Protein AF-A0A2T4U1I5-F1 (afdb_monomer)

Secon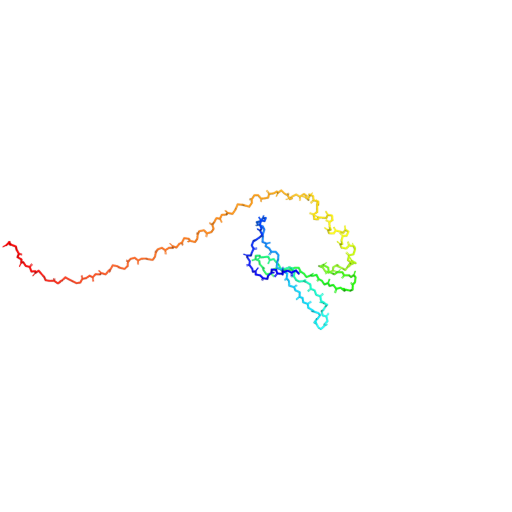dary structure (DSSP, 8-state):
------SSPBPTTSSBPPEEEEE--BTTBPPEEEEE-SSSS-EEEEEE-SSEEEETTEEEEHHHHHHHHHHHHHS--TT---------------PPP-----------------

Solvent-accessible surface area (backbone atoms only — not comparable to full-atom values): 7534 Å² total; per-residue (Å²): 133,92,61,46,76,61,74,72,38,69,40,97,86,71,46,63,35,66,19,47,44,80,42,72,67,54,90,94,40,70,25,29,39,38,47,23,47,11,81,55,88,55,68,48,58,36,36,50,63,94,64,34,36,30,52,86,89,44,76,43,41,52,64,58,49,46,70,58,48,55,58,60,74,74,51,89,55,92,87,72,67,86,73,77,81,79,78,72,80,85,75,78,78,76,79,81,80,78,85,80,82,81,8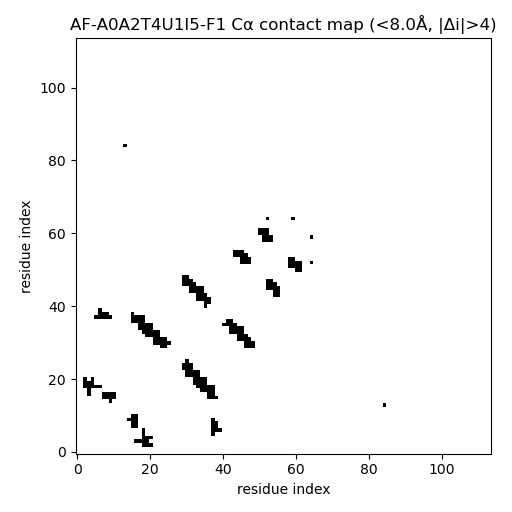1,78,80,94,78,82,90,80,90,85,82,135

pLDDT: mean 77.67, std 22.8, range [37.62, 98.31]

Nearest PDB structures (foldseek):
  5tqs-assembly2_B  TM=4.748E-01  e=4.124E-01  Bos taurus
  5eg3-assembly1_B  TM=4.817E-01  e=7.797E-01  Rattus norvegicus
  8v8i-assembly2_D  TM=4.602E-01  e=1.969E+00  Homo sapiens
  7nxe-assembly1_A  TM=4.300E-01  e=1.562E+00  Homo sapiens
  8v8v-assembly2_D  TM=4.508E-01  e=3.315E+00  Homo sapiens

Sequence (114 aa):
MGTNRKIAQTRSDGYWDIRVFHRTKQGKRDPRFLLKCGCCNEQLQVYYGEDSLEINGIMGSVDNWRELLLPLLDMKLPGQTRQKLKHAPSGRAKKSVTKQEKREPPGRKSLNAP

Organism: NCBI:txid2033718

Mean predicted aligned error: 14.08 Å

Foldseek 3Di:
DDFAQAAPDADPLRAQDWGWDWDPDDDPDATWIWGAHRHDGDTWIWGDDDQWIDTPNDIDGPVVCCVPVVVVVVDDDPPPDPPPPPPDPPPPPDDDDDDDDDDDDDDDDDDDDD

Structure (mmCIF, N/CA/C/O backbone):
data_AF-A0A2T4U1I5-F1
#
_entry.id   AF-A0A2T4U1I5-F1
#
loop_
_atom_site.group_PDB
_atom_site.id
_atom_site.type_symbol
_atom_site.label_atom_id
_atom_site.label_alt_id
_atom_site.label_comp_id
_atom_site.label_asym_id
_atom_site.label_entity_id
_atom_site.label_seq_id
_atom_site.pdbx_PDB_ins_code
_atom_site.Cartn_x
_atom_site.Cartn_y
_atom_site.Cartn_z
_atom_site.occupancy
_atom_site.B_iso_or_equiv
_atom_site.auth_seq_id
_atom_site.auth_comp_id
_atom_site.auth_asym_id
_atom_site.auth_atom_id
_atom_site.pdbx_PDB_model_num
ATOM 1 N N . MET A 1 1 ? 2.160 -16.507 3.385 1.00 45.25 1 MET A N 1
ATOM 2 C CA . MET A 1 1 ? 3.102 -15.805 2.483 1.00 45.25 1 MET A CA 1
ATOM 3 C C . MET A 1 1 ? 4.472 -15.753 3.143 1.00 45.25 1 MET A C 1
ATOM 5 O O . MET A 1 1 ? 4.571 -15.236 4.250 1.00 45.25 1 MET A O 1
ATOM 9 N N . GLY A 1 2 ? 5.508 -16.324 2.522 1.00 50.84 2 GLY A N 1
ATOM 10 C CA . GLY A 1 2 ? 6.881 -16.179 3.016 1.00 50.84 2 GLY A CA 1
ATOM 11 C C . GLY A 1 2 ? 7.345 -14.742 2.793 1.00 50.84 2 GLY A C 1
ATOM 12 O O . GLY A 1 2 ? 7.400 -14.294 1.654 1.00 50.84 2 GLY A O 1
ATOM 13 N N . THR A 1 3 ? 7.610 -13.990 3.861 1.00 67.94 3 THR A N 1
ATOM 14 C CA . THR A 1 3 ? 8.038 -12.592 3.743 1.00 67.94 3 THR A CA 1
ATOM 15 C C . THR A 1 3 ? 9.558 -12.498 3.688 1.00 67.94 3 THR A C 1
ATOM 17 O O . THR A 1 3 ? 10.254 -12.990 4.580 1.00 67.94 3 THR A O 1
ATOM 20 N N . ASN A 1 4 ? 10.094 -11.857 2.644 1.00 75.25 4 ASN A N 1
ATOM 21 C CA . ASN A 1 4 ? 11.518 -11.554 2.580 1.00 75.25 4 ASN A CA 1
ATOM 22 C C . ASN A 1 4 ? 11.854 -10.486 3.630 1.00 75.25 4 ASN A C 1
ATOM 24 O O . ASN A 1 4 ? 11.239 -9.422 3.673 1.00 75.25 4 ASN A O 1
ATOM 28 N N . ARG A 1 5 ? 12.818 -10.778 4.508 1.00 80.94 5 ARG A N 1
ATOM 29 C CA . ARG A 1 5 ? 13.293 -9.852 5.554 1.00 80.94 5 ARG A CA 1
ATOM 30 C C . ARG A 1 5 ? 14.752 -9.434 5.356 1.00 80.94 5 ARG A C 1
ATOM 32 O O . ARG A 1 5 ? 15.221 -8.530 6.050 1.00 80.94 5 ARG A O 1
ATOM 39 N N . LYS A 1 6 ? 15.475 -10.085 4.439 1.00 84.00 6 LYS A N 1
ATOM 40 C CA . LYS A 1 6 ? 16.919 -9.909 4.233 1.00 84.00 6 LYS A CA 1
ATOM 41 C C . LYS A 1 6 ? 17.186 -8.736 3.292 1.00 84.00 6 LYS A C 1
ATOM 43 O O . LYS A 1 6 ? 16.456 -8.535 2.330 1.00 84.00 6 LYS A O 1
ATOM 48 N N . ILE A 1 7 ? 18.229 -7.960 3.587 1.00 88.44 7 ILE A N 1
ATOM 49 C CA . ILE A 1 7 ? 18.694 -6.874 2.714 1.00 88.44 7 ILE A CA 1
ATOM 50 C C . ILE A 1 7 ? 19.449 -7.442 1.506 1.00 88.44 7 ILE A C 1
ATOM 52 O O . ILE A 1 7 ? 20.001 -8.543 1.575 1.00 88.44 7 ILE A O 1
ATOM 56 N N . ALA A 1 8 ? 19.467 -6.679 0.416 1.00 86.38 8 ALA A N 1
ATOM 57 C CA . ALA A 1 8 ? 20.200 -6.968 -0.808 1.00 86.38 8 ALA A CA 1
ATOM 58 C C . ALA A 1 8 ? 19.865 -8.343 -1.419 1.00 86.38 8 ALA A C 1
ATOM 60 O O . ALA A 1 8 ? 20.749 -9.068 -1.870 1.00 86.38 8 ALA A O 1
ATOM 61 N N . GLN A 1 9 ? 18.584 -8.718 -1.415 1.00 88.12 9 GLN A N 1
ATOM 62 C CA . GLN A 1 9 ? 18.089 -9.865 -2.177 1.00 88.12 9 GLN A CA 1
ATOM 63 C C . GLN A 1 9 ? 17.553 -9.377 -3.517 1.00 88.12 9 GLN A C 1
ATOM 65 O O . GLN A 1 9 ? 16.793 -8.412 -3.550 1.00 88.12 9 GLN A O 1
ATOM 70 N N . THR A 1 10 ? 17.946 -10.023 -4.607 1.00 88.12 10 THR A N 1
ATOM 71 C CA . THR A 1 10 ? 17.441 -9.719 -5.946 1.00 88.12 10 THR A CA 1
ATOM 72 C C . THR A 1 10 ? 16.346 -10.702 -6.333 1.00 88.12 10 THR A C 1
ATOM 74 O O . THR A 1 10 ? 16.381 -11.882 -5.981 1.00 88.12 10 THR A O 1
ATOM 77 N N . ARG A 1 11 ? 15.358 -10.205 -7.067 1.00 88.06 11 ARG A N 1
ATOM 78 C CA . ARG A 1 11 ? 14.352 -11.010 -7.753 1.00 88.06 11 ARG A CA 1
ATOM 79 C C . ARG A 1 11 ? 14.909 -11.509 -9.085 1.00 88.06 11 ARG A C 1
ATOM 81 O O . ARG A 1 11 ? 15.909 -11.003 -9.592 1.00 88.06 11 ARG A O 1
ATOM 88 N N . SER A 1 12 ? 14.225 -12.477 -9.691 1.00 88.06 12 SER A N 1
ATOM 89 C CA . SER A 1 12 ? 14.568 -13.002 -11.021 1.00 88.06 12 SER A CA 1
ATOM 90 C C . SER A 1 12 ? 14.455 -11.959 -12.139 1.00 88.06 12 SER A C 1
ATOM 92 O O . SER A 1 12 ? 15.099 -12.097 -13.173 1.00 88.06 12 SER A O 1
ATOM 94 N N . ASP A 1 13 ? 13.650 -10.915 -11.933 1.00 86.56 13 ASP A N 1
ATOM 95 C CA . ASP A 1 13 ? 13.515 -9.763 -12.834 1.00 86.56 13 ASP A CA 1
ATOM 96 C C . ASP A 1 13 ? 14.666 -8.742 -12.690 1.00 86.56 13 ASP A C 1
ATOM 98 O O . ASP A 1 13 ? 14.723 -7.766 -13.436 1.00 86.56 13 ASP A O 1
ATOM 102 N N . GLY A 1 14 ? 15.605 -8.985 -11.767 1.00 86.31 14 GLY A N 1
ATOM 103 C CA . GLY A 1 14 ? 16.779 -8.157 -11.506 1.00 86.31 14 GLY A CA 1
ATOM 104 C C . GLY A 1 14 ? 16.515 -6.911 -10.658 1.00 86.31 14 GLY A C 1
ATOM 105 O O . GLY A 1 14 ? 17.449 -6.154 -10.400 1.00 86.31 14 GLY A O 1
ATOM 106 N N . TYR A 1 15 ? 15.289 -6.709 -10.172 1.00 88.88 15 TYR A N 1
ATOM 107 C CA . TYR A 1 15 ? 15.010 -5.703 -9.151 1.00 88.88 15 TYR A CA 1
ATOM 108 C C . TYR A 1 15 ? 15.384 -6.217 -7.756 1.00 88.88 15 TYR A C 1
ATOM 110 O O . TYR A 1 15 ? 15.474 -7.421 -7.504 1.00 88.88 15 TYR A O 1
ATOM 118 N N . TRP A 1 16 ? 15.592 -5.294 -6.816 1.00 92.25 16 TRP A N 1
ATOM 119 C CA . TRP A 1 16 ? 15.687 -5.652 -5.404 1.00 92.25 16 TRP A CA 1
ATOM 120 C C . TRP A 1 16 ? 14.331 -6.137 -4.901 1.00 92.25 16 TRP A C 1
ATOM 122 O O . TRP A 1 16 ? 13.303 -5.511 -5.153 1.00 92.25 16 TRP A O 1
ATOM 132 N N . ASP A 1 17 ? 14.334 -7.234 -4.159 1.00 93.00 17 ASP A N 1
ATOM 133 C CA . ASP A 1 17 ? 13.121 -7.792 -3.589 1.00 93.00 17 ASP A CA 1
ATOM 134 C C . ASP A 1 17 ? 12.621 -6.924 -2.428 1.00 93.00 17 ASP A C 1
ATOM 136 O O . ASP A 1 17 ? 13.393 -6.512 -1.551 1.00 93.00 17 ASP A O 1
ATOM 140 N N . ILE A 1 18 ? 11.322 -6.626 -2.428 1.00 93.94 18 ILE A N 1
ATOM 141 C CA . ILE A 1 18 ? 10.699 -5.800 -1.392 1.00 93.94 18 ILE A CA 1
ATOM 142 C C . ILE A 1 18 ? 10.670 -6.600 -0.095 1.00 93.94 18 ILE A C 1
ATOM 144 O O . ILE A 1 18 ? 10.219 -7.747 -0.051 1.00 93.94 18 ILE A O 1
ATOM 148 N N . ARG A 1 19 ? 11.121 -5.978 0.995 1.00 93.88 19 ARG A N 1
ATOM 149 C CA . ARG A 1 19 ? 11.110 -6.622 2.305 1.00 93.88 19 ARG A CA 1
ATOM 150 C C . ARG A 1 19 ? 9.809 -6.313 3.023 1.00 93.88 19 ARG A C 1
ATOM 152 O O . ARG A 1 19 ? 9.478 -5.146 3.220 1.00 93.88 19 ARG A O 1
ATOM 159 N N . VAL A 1 20 ? 9.102 -7.344 3.466 1.00 94.44 20 VAL A N 1
ATOM 160 C CA . VAL A 1 20 ? 7.766 -7.201 4.058 1.00 94.44 20 VAL A CA 1
ATOM 161 C C . VAL A 1 20 ? 7.810 -7.565 5.535 1.00 94.44 20 VAL A C 1
ATOM 163 O O . VAL A 1 20 ? 8.198 -8.669 5.916 1.00 94.44 20 VAL A O 1
ATOM 166 N N . PHE A 1 21 ? 7.377 -6.640 6.386 1.00 94.62 21 PHE A N 1
ATOM 167 C CA . PHE A 1 21 ? 7.228 -6.872 7.819 1.00 94.62 21 PHE A CA 1
ATOM 168 C C . PHE A 1 21 ? 5.809 -6.529 8.236 1.00 94.62 21 PHE A C 1
ATOM 170 O O . PHE A 1 21 ? 5.249 -5.541 7.775 1.00 94.62 21 PHE A O 1
ATOM 177 N N . HIS A 1 22 ? 5.249 -7.308 9.152 1.00 95.38 22 HIS A N 1
ATOM 178 C CA . HIS A 1 22 ? 3.966 -6.998 9.766 1.00 95.38 22 HIS A CA 1
ATOM 179 C C . HIS A 1 22 ? 4.181 -6.543 11.205 1.00 95.38 22 HIS A C 1
ATOM 181 O O . HIS A 1 22 ? 5.051 -7.059 11.914 1.00 95.38 22 HIS A O 1
ATOM 187 N N . ARG A 1 23 ? 3.427 -5.529 11.616 1.00 95.88 23 ARG A N 1
ATOM 188 C CA . ARG A 1 23 ? 3.393 -5.022 12.983 1.00 95.88 23 ARG A CA 1
ATOM 189 C C . ARG A 1 23 ? 1.948 -5.063 13.449 1.00 95.88 23 ARG A C 1
ATOM 191 O O . ARG A 1 23 ? 1.078 -4.459 12.827 1.00 95.88 23 ARG A O 1
ATOM 198 N N . THR A 1 24 ? 1.716 -5.746 14.561 1.00 96.31 24 THR A N 1
ATOM 199 C CA . THR A 1 24 ? 0.435 -5.707 15.264 1.00 96.31 24 THR A CA 1
ATOM 200 C C . THR A 1 24 ? 0.202 -4.321 15.870 1.00 96.31 24 THR A C 1
ATOM 202 O O . THR A 1 24 ? 1.117 -3.489 15.941 1.00 96.31 24 THR A O 1
ATOM 205 N N . LYS A 1 25 ? -1.032 -4.072 16.318 1.00 95.81 25 LYS A N 1
ATOM 206 C CA . LYS A 1 25 ? -1.400 -2.849 17.034 1.00 95.81 25 LYS A CA 1
ATOM 207 C C . LYS A 1 25 ? -0.478 -2.638 18.239 1.00 95.81 25 LYS A C 1
ATOM 209 O O . LYS A 1 25 ? -0.200 -3.582 18.980 1.00 95.81 25 LYS A O 1
ATOM 214 N N . GLN A 1 26 ? -0.005 -1.409 18.436 1.00 94.62 26 GLN A N 1
ATOM 215 C CA . GLN A 1 26 ? 0.847 -1.053 19.572 1.00 94.62 26 GLN A CA 1
ATOM 216 C C . GLN A 1 26 ? 0.479 0.337 20.097 1.00 94.62 26 GLN A C 1
ATOM 218 O O . GLN A 1 26 ? 0.776 1.356 19.468 1.00 94.62 26 GLN A O 1
ATOM 223 N N . GLY A 1 27 ? -0.148 0.383 21.275 1.00 93.69 27 GLY A N 1
ATOM 224 C CA . GLY A 1 27 ? -0.646 1.626 21.863 1.00 93.69 27 GLY A CA 1
ATOM 225 C C . GLY A 1 27 ? -1.639 2.324 20.931 1.00 93.69 27 GLY A C 1
ATOM 226 O O . GLY A 1 27 ? -2.605 1.714 20.480 1.00 93.69 27 GLY A O 1
ATOM 227 N N . LYS A 1 28 ? -1.364 3.593 20.612 1.00 91.94 28 LYS A N 1
ATOM 228 C CA . LYS A 1 28 ? -2.171 4.411 19.689 1.00 91.94 28 LYS A CA 1
ATOM 229 C C . LYS A 1 28 ? -1.885 4.148 18.202 1.00 91.94 28 LYS A C 1
ATOM 231 O O . LYS A 1 28 ? -2.436 4.841 17.362 1.00 91.94 28 LYS A O 1
ATOM 236 N N . ARG A 1 29 ? -0.981 3.218 17.865 1.00 91.25 29 ARG A N 1
ATOM 237 C CA . ARG A 1 29 ? -0.642 2.891 16.471 1.00 91.25 29 ARG A CA 1
ATOM 238 C C . ARG A 1 29 ? -1.413 1.668 16.007 1.00 91.25 29 ARG A C 1
ATOM 240 O O . ARG A 1 29 ? -1.265 0.597 16.602 1.00 91.25 29 ARG A O 1
ATOM 247 N N . ASP A 1 30 ? -2.130 1.827 14.905 1.00 94.19 30 ASP A N 1
ATOM 248 C CA . ASP A 1 30 ? -2.859 0.755 14.239 1.00 94.19 30 ASP A CA 1
ATOM 249 C C . ASP A 1 30 ? -1.929 -0.314 13.642 1.00 94.19 30 ASP A C 1
ATOM 251 O O . ASP A 1 30 ? -0.719 -0.078 13.447 1.00 94.19 30 ASP A O 1
ATOM 255 N N . PRO A 1 31 ? -2.453 -1.539 13.432 1.00 97.56 31 PRO A N 1
ATOM 256 C CA . PRO A 1 31 ? -1.677 -2.597 12.815 1.00 97.56 31 PRO A CA 1
ATOM 257 C C . PRO A 1 31 ? -1.330 -2.214 11.372 1.00 97.56 31 PRO A C 1
ATOM 259 O O . PRO A 1 31 ? -2.058 -1.482 10.701 1.00 97.56 31 PRO A O 1
ATOM 262 N N . ARG A 1 32 ? -0.162 -2.660 10.905 1.00 97.69 32 ARG A N 1
ATOM 263 C CA . ARG A 1 32 ? 0.389 -2.192 9.629 1.00 97.69 32 ARG A CA 1
ATOM 264 C C . ARG A 1 32 ? 1.401 -3.137 9.012 1.00 97.69 32 ARG A C 1
ATOM 266 O O . ARG A 1 32 ? 2.123 -3.854 9.711 1.00 97.69 32 ARG A O 1
ATOM 273 N N . PHE A 1 33 ? 1.523 -3.049 7.697 1.00 97.12 33 PHE A N 1
ATOM 274 C CA . PHE A 1 33 ? 2.642 -3.599 6.947 1.00 97.12 33 PHE A CA 1
ATOM 275 C C . PHE A 1 33 ? 3.711 -2.529 6.726 1.00 97.12 33 PHE A C 1
ATOM 277 O O . PHE A 1 33 ? 3.415 -1.374 6.428 1.00 97.12 33 PHE A O 1
ATOM 284 N N . LEU A 1 34 ? 4.974 -2.918 6.881 1.00 96.25 34 LEU A N 1
ATOM 285 C CA . LEU A 1 34 ? 6.137 -2.138 6.474 1.00 96.25 34 LEU A CA 1
ATOM 286 C C . LEU A 1 34 ? 6.685 -2.788 5.209 1.00 96.25 34 LEU A C 1
ATOM 288 O O . LEU A 1 34 ? 7.206 -3.907 5.264 1.00 96.25 34 LEU A O 1
ATOM 292 N N . LEU A 1 35 ? 6.586 -2.069 4.098 1.00 95.88 35 LEU A N 1
ATOM 293 C CA . LEU A 1 35 ? 7.192 -2.428 2.824 1.00 95.88 35 LEU A CA 1
ATOM 294 C C . LEU A 1 35 ? 8.518 -1.680 2.734 1.00 95.88 35 LEU A C 1
ATOM 296 O O . LEU A 1 35 ? 8.549 -0.480 2.465 1.00 95.88 35 LEU A O 1
ATOM 300 N N . LYS A 1 36 ? 9.618 -2.361 3.054 1.00 95.31 36 LYS A N 1
ATOM 301 C CA . LYS A 1 36 ? 10.951 -1.756 3.045 1.00 95.31 36 LYS A CA 1
ATOM 302 C C . LYS A 1 36 ? 11.641 -1.996 1.716 1.00 95.31 36 LYS A C 1
ATOM 304 O O . LYS A 1 36 ? 11.555 -3.087 1.149 1.00 95.31 36 LYS A O 1
ATOM 309 N N . CYS A 1 37 ? 12.410 -1.001 1.289 1.00 92.25 37 CYS A N 1
ATOM 310 C CA . CYS A 1 37 ? 13.301 -1.136 0.151 1.00 92.25 37 CYS A CA 1
ATOM 311 C C . CYS A 1 37 ? 14.265 -2.318 0.361 1.00 92.25 37 CYS A C 1
ATOM 313 O O . CYS A 1 37 ? 14.747 -2.571 1.477 1.00 92.25 37 CYS A O 1
ATOM 315 N N . GLY A 1 38 ? 14.535 -3.061 -0.713 1.00 91.12 38 GLY A N 1
ATOM 316 C CA . GLY A 1 38 ? 15.454 -4.195 -0.683 1.00 91.12 38 GLY A CA 1
ATOM 317 C C . GLY A 1 38 ? 16.922 -3.785 -0.533 1.00 91.12 38 GLY A C 1
ATOM 318 O O . GLY A 1 38 ? 17.690 -4.544 0.054 1.00 91.12 38 GLY A O 1
ATOM 319 N N . CYS A 1 39 ? 17.320 -2.586 -0.983 1.00 89.69 39 CYS A N 1
ATOM 320 C CA . CYS A 1 39 ? 18.715 -2.120 -0.933 1.00 89.69 39 CYS A CA 1
ATOM 321 C C . CYS A 1 39 ? 19.028 -1.125 0.196 1.00 89.69 39 CYS A C 1
ATOM 323 O O . CYS A 1 39 ? 20.187 -0.999 0.583 1.00 89.69 39 CYS A O 1
ATOM 325 N N . CYS A 1 40 ? 18.025 -0.437 0.747 1.00 91.19 40 CYS A N 1
ATOM 326 C CA . CYS A 1 40 ? 18.210 0.575 1.788 1.00 91.19 40 CYS A CA 1
ATOM 327 C C . CYS A 1 40 ? 17.160 0.449 2.907 1.00 91.19 40 CYS A C 1
ATOM 329 O O . CYS A 1 40 ? 16.387 -0.510 2.966 1.00 91.19 40 CYS A O 1
ATOM 331 N N . ASN A 1 41 ? 17.162 1.396 3.849 1.00 90.38 41 ASN A N 1
ATOM 332 C CA . ASN A 1 41 ? 16.277 1.380 5.019 1.00 90.38 41 ASN A CA 1
ATOM 333 C C . ASN A 1 41 ? 14.966 2.152 4.845 1.00 90.38 41 ASN A C 1
ATOM 335 O O . ASN A 1 41 ? 14.152 2.132 5.773 1.00 90.38 41 ASN A O 1
ATOM 339 N N . GLU A 1 42 ? 14.752 2.771 3.685 1.00 95.38 42 GLU A N 1
ATOM 340 C CA . GLU A 1 42 ? 13.487 3.417 3.336 1.00 95.38 42 GLU A CA 1
ATOM 341 C C . GLU A 1 42 ? 12.321 2.429 3.407 1.00 95.38 42 GLU A C 1
ATOM 343 O O . GLU A 1 42 ? 12.483 1.216 3.206 1.00 95.38 42 GLU A O 1
ATOM 348 N N . GLN A 1 43 ? 11.142 2.948 3.743 1.00 95.88 43 GLN A N 1
ATOM 349 C CA . GLN A 1 43 ? 9.954 2.134 3.949 1.00 95.88 43 GLN A CA 1
ATOM 350 C C . GLN A 1 43 ? 8.666 2.901 3.664 1.00 95.88 43 GLN A C 1
ATOM 352 O O . GLN A 1 43 ? 8.532 4.062 4.043 1.00 95.88 43 GLN A O 1
ATOM 357 N N . LEU A 1 44 ? 7.696 2.194 3.095 1.00 96.62 44 LEU A N 1
ATOM 358 C CA . LEU A 1 44 ? 6.292 2.577 3.062 1.00 96.62 44 LEU A CA 1
ATOM 359 C C . LEU A 1 44 ? 5.557 1.855 4.196 1.00 96.62 44 LEU A C 1
ATOM 361 O O . LEU A 1 44 ? 5.791 0.669 4.445 1.00 96.62 44 LEU A O 1
ATOM 365 N N . GLN A 1 45 ? 4.682 2.573 4.894 1.00 97.19 45 GLN A N 1
ATOM 366 C CA . GLN A 1 45 ? 3.784 1.997 5.892 1.00 97.19 45 GLN A CA 1
ATOM 367 C C . GLN A 1 45 ? 2.370 1.957 5.323 1.00 97.19 45 GLN A C 1
ATOM 369 O O . GLN A 1 45 ? 1.895 2.962 4.801 1.00 97.19 45 GLN A O 1
ATOM 374 N N . VAL A 1 46 ? 1.731 0.796 5.439 1.00 97.94 46 VAL A N 1
ATOM 375 C CA . VAL A 1 46 ? 0.330 0.579 5.073 1.00 97.94 46 VAL A CA 1
ATOM 376 C C . VAL A 1 46 ? -0.408 0.165 6.334 1.00 97.94 46 VAL A C 1
ATOM 378 O O . VAL A 1 46 ? -0.205 -0.956 6.814 1.00 97.94 46 VAL A O 1
ATOM 381 N N . TYR A 1 47 ? -1.196 1.072 6.905 1.00 98.00 47 TYR A N 1
ATOM 382 C CA . TYR A 1 47 ? -2.066 0.746 8.037 1.00 98.00 47 TYR A CA 1
ATOM 383 C C . TYR A 1 47 ? -3.343 0.096 7.519 1.00 98.00 47 TYR A C 1
ATOM 385 O O . TYR A 1 47 ? -3.746 0.352 6.384 1.00 98.00 47 TYR A O 1
ATOM 393 N N . TYR A 1 48 ? -3.959 -0.757 8.331 1.00 97.25 48 TYR A N 1
ATOM 394 C CA . TYR A 1 48 ? -5.218 -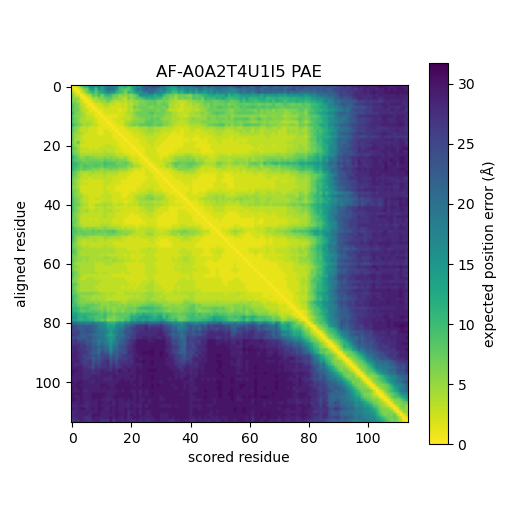1.395 7.969 1.00 97.25 48 TYR A CA 1
ATOM 395 C C . TYR A 1 48 ? -6.195 -1.435 9.143 1.00 97.25 48 TYR A C 1
ATOM 397 O O . TYR A 1 48 ? -5.794 -1.586 10.301 1.00 97.25 48 TYR A O 1
ATOM 405 N N . GLY A 1 49 ? -7.475 -1.297 8.807 1.00 93.25 49 GLY A N 1
ATOM 406 C CA . GLY A 1 49 ? -8.619 -1.510 9.685 1.00 93.25 49 GLY A CA 1
ATOM 407 C C . GLY A 1 49 ? -9.395 -2.761 9.281 1.00 93.25 49 GLY A C 1
ATOM 408 O O . GLY A 1 49 ? -8.820 -3.702 8.740 1.00 93.25 49 GLY A O 1
ATOM 409 N N . GLU A 1 50 ? -10.697 -2.765 9.556 1.00 92.50 50 GLU A N 1
ATOM 410 C CA . GLU A 1 50 ? -11.608 -3.846 9.159 1.00 92.50 50 GLU A CA 1
ATOM 411 C C . GLU A 1 50 ? -11.741 -3.915 7.628 1.00 92.50 50 GLU A C 1
ATOM 413 O O . GLU A 1 50 ? -11.307 -4.896 7.033 1.00 92.50 50 GLU A O 1
ATOM 418 N N . ASP A 1 51 ? -12.177 -2.818 6.995 1.00 95.75 51 ASP A N 1
ATOM 419 C CA . ASP A 1 51 ? -12.367 -2.717 5.535 1.00 95.75 51 ASP A CA 1
ATOM 420 C C . ASP A 1 51 ? -11.646 -1.511 4.903 1.00 95.75 51 ASP A C 1
ATOM 422 O O . ASP A 1 51 ? -11.975 -1.058 3.801 1.00 95.75 51 ASP A O 1
ATOM 426 N N . SER A 1 52 ? -10.636 -0.968 5.586 1.00 97.25 52 SER A N 1
ATOM 427 C CA . SER A 1 52 ? -9.886 0.210 5.140 1.00 97.25 52 SER A CA 1
ATOM 428 C C . SER A 1 52 ? -8.378 -0.007 5.140 1.00 97.25 52 SER A C 1
ATOM 430 O O . SER A 1 52 ? -7.832 -0.772 5.939 1.00 97.25 52 SER A O 1
ATOM 432 N N . LEU A 1 53 ? -7.696 0.712 4.248 1.00 98.19 53 LEU A N 1
ATOM 433 C CA . LEU A 1 53 ? -6.248 0.879 4.267 1.00 98.19 53 LEU A CA 1
ATOM 434 C C . LEU A 1 53 ? -5.905 2.366 4.317 1.00 98.19 53 LEU A C 1
ATOM 436 O O . LEU A 1 53 ? -6.537 3.187 3.648 1.00 98.19 53 LEU A O 1
ATOM 440 N N . GLU A 1 54 ? -4.840 2.685 5.046 1.00 97.88 54 GLU A N 1
ATOM 441 C CA . GLU A 1 54 ? -4.175 3.979 4.963 1.00 97.88 54 GLU A CA 1
ATOM 442 C C . GLU A 1 54 ? -2.807 3.804 4.303 1.00 97.88 54 GLU A C 1
ATOM 444 O O . GLU A 1 54 ? -1.936 3.098 4.828 1.00 97.88 54 GLU A O 1
ATOM 449 N N . ILE A 1 55 ? -2.603 4.462 3.162 1.00 97.94 55 ILE A N 1
ATOM 450 C CA . ILE A 1 55 ? -1.324 4.477 2.449 1.00 97.94 55 ILE A CA 1
ATOM 451 C C . ILE A 1 55 ? -0.866 5.927 2.347 1.00 97.94 55 ILE A C 1
ATOM 453 O O . ILE A 1 55 ? -1.543 6.766 1.761 1.00 97.94 55 ILE A O 1
ATOM 457 N N . ASN A 1 56 ? 0.304 6.218 2.921 1.00 95.81 56 ASN A N 1
ATOM 458 C CA . ASN A 1 56 ? 0.913 7.551 2.895 1.00 95.81 56 ASN A CA 1
ATOM 459 C C . ASN A 1 56 ? -0.017 8.677 3.411 1.00 95.81 56 ASN A C 1
ATOM 461 O O . ASN A 1 56 ? -0.063 9.760 2.833 1.00 95.81 56 ASN A O 1
ATOM 465 N N . GLY A 1 57 ? -0.776 8.412 4.483 1.00 96.00 57 GLY A N 1
ATOM 466 C CA . GLY A 1 57 ? -1.702 9.374 5.094 1.00 96.00 57 GLY A CA 1
ATOM 467 C C . GLY A 1 57 ? -3.066 9.490 4.409 1.00 96.00 57 GLY A C 1
ATOM 468 O O . GLY A 1 57 ? -3.911 10.251 4.874 1.00 96.00 57 GLY A O 1
ATOM 469 N N . ILE A 1 58 ? -3.302 8.753 3.320 1.00 97.81 58 ILE A N 1
ATOM 470 C CA . ILE A 1 58 ? -4.587 8.733 2.618 1.00 97.81 58 ILE A CA 1
ATOM 471 C C . ILE A 1 58 ? -5.364 7.507 3.078 1.00 97.81 58 ILE A C 1
ATOM 473 O O . ILE A 1 58 ? -4.887 6.386 2.919 1.00 97.81 58 ILE A O 1
ATOM 477 N N . MET A 1 59 ? -6.553 7.726 3.634 1.00 97.50 59 MET A N 1
ATOM 478 C CA . MET A 1 59 ? -7.477 6.670 4.043 1.00 97.50 59 MET A CA 1
ATOM 479 C C . MET A 1 59 ? -8.424 6.323 2.890 1.00 97.50 59 MET A C 1
ATOM 481 O O . MET A 1 59 ? -8.968 7.221 2.251 1.00 97.50 59 MET A O 1
ATOM 485 N N . GLY A 1 60 ? -8.661 5.034 2.656 1.00 98.06 60 GLY A N 1
ATOM 486 C CA . GLY A 1 60 ? -9.613 4.551 1.654 1.00 98.06 60 GLY A CA 1
ATOM 487 C C . GLY A 1 60 ? -10.097 3.140 1.970 1.00 98.06 60 GLY A C 1
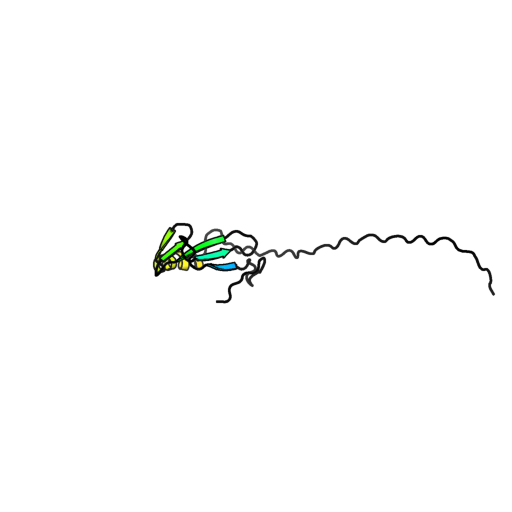ATOM 488 O O . GLY A 1 60 ? -9.449 2.415 2.731 1.00 98.06 60 GLY A O 1
ATOM 489 N N . SER A 1 61 ? -11.237 2.739 1.403 1.00 98.31 61 SER A N 1
A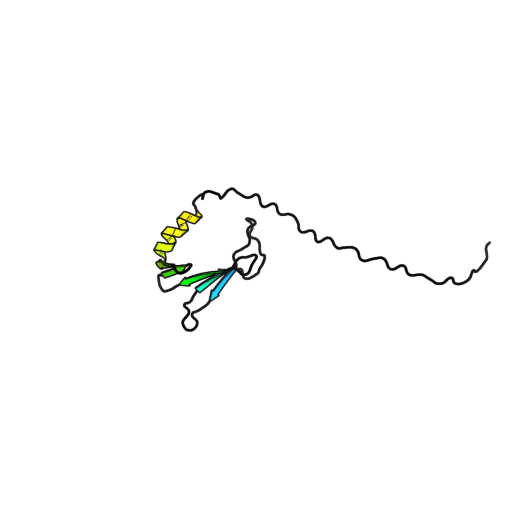TOM 490 C CA . SER A 1 61 ? -11.695 1.350 1.506 1.00 98.31 61 SER A CA 1
ATOM 491 C C . SER A 1 61 ? -10.754 0.415 0.745 1.00 98.31 61 SER A C 1
ATOM 493 O O . SER A 1 61 ? -10.063 0.831 -0.190 1.00 98.31 61 SER A O 1
ATOM 495 N N . VAL A 1 62 ? -10.725 -0.864 1.123 1.00 97.50 62 VAL A N 1
ATOM 496 C CA . VAL A 1 62 ? -9.937 -1.872 0.395 1.00 97.50 62 VAL A CA 1
ATOM 497 C C . VAL A 1 62 ? -10.330 -1.907 -1.088 1.00 97.50 62 VAL A C 1
ATOM 499 O O . VAL A 1 62 ? -9.452 -1.996 -1.945 1.00 97.50 62 VAL A O 1
ATOM 502 N N . ASP A 1 63 ? -11.621 -1.791 -1.401 1.00 98.06 63 ASP A N 1
ATOM 503 C CA . ASP A 1 63 ? -12.101 -1.795 -2.785 1.00 98.06 63 ASP A CA 1
ATOM 504 C C . ASP A 1 63 ? -11.657 -0.555 -3.557 1.00 98.06 63 ASP A C 1
ATOM 506 O O . ASP A 1 63 ? -11.150 -0.689 -4.668 1.00 98.06 63 ASP A O 1
ATOM 510 N N . ASN A 1 64 ? -11.696 0.628 -2.941 1.00 98.06 64 ASN A N 1
ATOM 511 C CA . ASN A 1 64 ? -11.195 1.836 -3.587 1.00 98.06 64 ASN A CA 1
ATOM 512 C C . ASN A 1 64 ? -9.689 1.734 -3.888 1.00 98.06 64 ASN A C 1
ATOM 514 O O . ASN A 1 64 ? -9.235 2.101 -4.972 1.00 98.06 64 ASN A O 1
ATOM 518 N N . TRP A 1 65 ? -8.902 1.147 -2.982 1.00 97.81 65 TRP A N 1
ATOM 519 C CA . TRP A 1 65 ? -7.492 0.867 -3.255 1.00 97.81 65 TRP A CA 1
ATOM 520 C C . TRP A 1 65 ? -7.283 -0.150 -4.377 1.00 97.81 65 TRP A C 1
ATOM 522 O O . TRP A 1 65 ? -6.347 0.011 -5.160 1.00 97.81 65 TRP A O 1
ATOM 532 N N . ARG A 1 66 ? -8.128 -1.183 -4.485 1.00 97.00 66 ARG A N 1
ATOM 533 C CA . ARG A 1 66 ? -8.068 -2.148 -5.597 1.00 97.00 66 ARG A CA 1
ATOM 534 C C . ARG A 1 66 ? -8.361 -1.473 -6.932 1.00 97.00 66 ARG A C 1
ATOM 536 O O . ARG A 1 66 ? -7.593 -1.666 -7.871 1.00 97.00 66 ARG A O 1
ATOM 543 N N . GLU A 1 67 ? -9.417 -0.668 -6.994 1.00 97.56 67 GLU A N 1
ATOM 544 C CA . GLU A 1 67 ? -9.814 0.092 -8.185 1.00 97.56 67 GLU A CA 1
ATOM 545 C C . GLU A 1 67 ? -8.713 1.047 -8.657 1.00 97.56 67 GLU A C 1
ATOM 547 O O . GLU A 1 67 ? -8.520 1.215 -9.858 1.00 97.56 67 GLU A O 1
ATOM 552 N N . LEU A 1 68 ? -7.956 1.642 -7.729 1.00 96.00 68 LEU A N 1
ATOM 553 C CA . LEU A 1 68 ? -6.859 2.553 -8.056 1.00 96.00 68 LEU A CA 1
ATOM 554 C C . LEU A 1 68 ? -5.557 1.825 -8.410 1.00 96.00 68 LEU A C 1
ATOM 5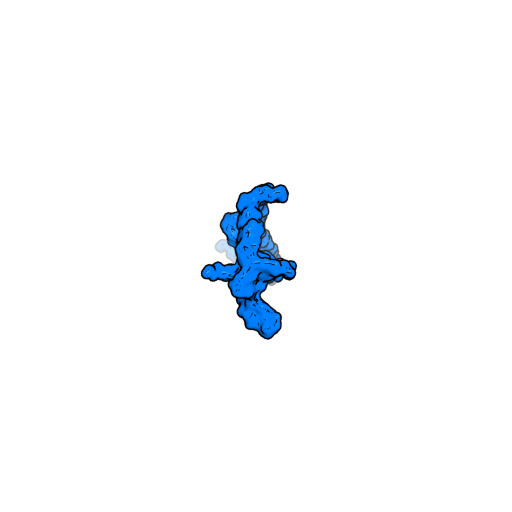56 O O . LEU A 1 68 ? -4.915 2.154 -9.405 1.00 96.00 68 LEU A O 1
ATOM 560 N N . LEU A 1 69 ? -5.124 0.866 -7.586 1.00 95.88 69 LEU A N 1
ATOM 561 C CA . LEU A 1 69 ? -3.783 0.288 -7.689 1.00 95.88 69 LEU A CA 1
ATOM 562 C C . LEU A 1 69 ? -3.692 -0.837 -8.713 1.00 95.88 69 LEU A C 1
ATOM 564 O O . LEU A 1 69 ? -2.677 -0.917 -9.398 1.00 95.88 69 LEU A O 1
ATOM 568 N N . LEU A 1 70 ? -4.706 -1.702 -8.835 1.00 95.44 70 LEU A N 1
ATOM 569 C CA . LEU A 1 70 ? -4.618 -2.846 -9.748 1.00 95.44 70 LEU A CA 1
ATOM 570 C C . LEU A 1 70 ? -4.443 -2.402 -11.205 1.00 95.44 70 LEU A C 1
ATOM 572 O O . LEU A 1 70 ? -3.495 -2.873 -11.832 1.00 95.44 70 LEU A O 1
ATOM 576 N N . PRO A 1 71 ? -5.225 -1.437 -11.733 1.00 94.62 71 PRO A N 1
ATOM 577 C CA . PRO A 1 71 ? -5.011 -0.967 -13.097 1.00 94.62 71 PRO A CA 1
ATOM 578 C C . PRO A 1 71 ? -3.606 -0.388 -13.313 1.00 94.62 71 PRO A C 1
ATOM 580 O O . PRO A 1 71 ? -3.016 -0.591 -14.370 1.00 94.62 71 PRO A O 1
ATOM 583 N N . LEU A 1 72 ? -3.031 0.294 -12.315 1.00 92.62 72 LEU A N 1
ATOM 584 C CA . LEU A 1 72 ? -1.684 0.870 -12.417 1.00 92.62 72 LEU A CA 1
ATOM 585 C C . LEU A 1 72 ? -0.577 -0.186 -12.541 1.00 92.62 72 LEU A C 1
ATOM 587 O O . LEU A 1 72 ? 0.473 0.118 -13.105 1.00 92.62 72 LEU A O 1
ATOM 591 N N . LEU A 1 73 ? -0.791 -1.401 -12.027 1.00 90.69 73 LEU A N 1
ATOM 592 C CA . LEU A 1 73 ? 0.179 -2.495 -12.137 1.00 90.69 73 LEU A CA 1
ATOM 593 C C . LEU A 1 73 ? 0.234 -3.089 -13.552 1.00 90.69 73 LEU A C 1
AT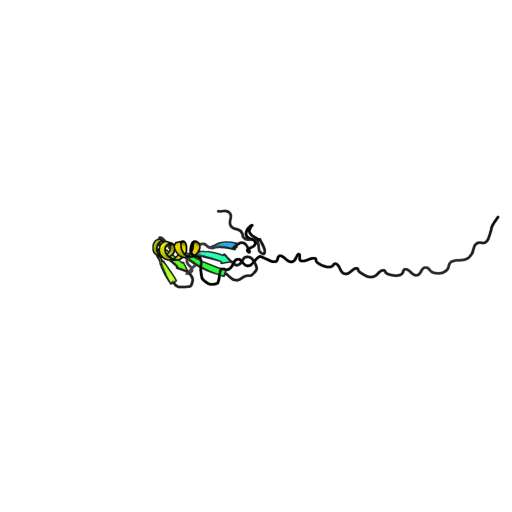OM 595 O O . LEU A 1 73 ? 1.284 -3.593 -13.951 1.00 90.69 73 LEU A O 1
ATOM 599 N N . ASP A 1 74 ? -0.860 -2.981 -14.309 1.00 89.00 74 ASP A N 1
ATOM 600 C CA . ASP A 1 74 ? -0.983 -3.524 -15.667 1.00 89.00 74 ASP A CA 1
ATOM 601 C C . ASP A 1 74 ? -0.780 -2.463 -16.768 1.00 89.00 74 ASP A C 1
ATOM 603 O O . ASP A 1 74 ? -0.564 -2.791 -17.940 1.00 89.00 74 ASP A O 1
ATOM 607 N N . MET A 1 75 ? -0.826 -1.173 -16.418 1.00 90.69 75 MET A N 1
ATOM 608 C CA . MET A 1 75 ? -0.622 -0.070 -17.359 1.00 90.69 75 MET A CA 1
ATOM 609 C C . MET A 1 75 ? 0.847 0.100 -17.767 1.00 90.69 75 MET A C 1
ATOM 611 O O . MET A 1 75 ? 1.765 0.070 -16.950 1.00 90.69 75 MET A O 1
ATOM 615 N N . LYS A 1 76 ? 1.076 0.409 -19.051 1.00 87.69 76 LYS A N 1
ATOM 616 C CA . LYS A 1 76 ? 2.365 0.935 -19.526 1.00 87.69 76 LYS A CA 1
ATOM 617 C C . LYS A 1 76 ? 2.443 2.421 -19.207 1.00 87.69 76 LYS A C 1
ATOM 619 O O . LYS A 1 76 ? 1.866 3.237 -19.926 1.00 87.69 76 LYS A O 1
ATOM 624 N N . LEU A 1 77 ? 3.162 2.774 -18.148 1.00 86.50 77 LEU A N 1
ATOM 625 C CA . LEU A 1 77 ? 3.311 4.173 -17.762 1.00 86.50 77 LEU A CA 1
ATOM 626 C C . LEU A 1 77 ? 4.406 4.869 -18.591 1.00 86.50 77 LEU A C 1
ATOM 628 O O . LEU A 1 77 ? 5.430 4.252 -18.918 1.00 86.50 77 LEU A O 1
ATOM 632 N N . PRO A 1 78 ? 4.238 6.164 -18.920 1.00 86.19 78 PRO A N 1
ATOM 633 C CA . PRO A 1 78 ? 5.291 6.954 -19.546 1.00 86.19 78 PRO A CA 1
ATOM 634 C C . PRO A 1 78 ? 6.591 6.878 -18.734 1.00 86.19 78 PRO A C 1
ATOM 636 O O . PRO A 1 78 ? 6.583 7.002 -17.512 1.00 86.19 78 PRO A O 1
ATOM 639 N N . GLY A 1 79 ? 7.720 6.652 -19.408 1.00 81.12 79 GLY A N 1
ATOM 640 C CA . GLY A 1 79 ? 9.033 6.544 -18.760 1.00 81.12 79 GLY A CA 1
ATOM 641 C C . GLY A 1 79 ? 9.416 5.141 -18.270 1.00 81.12 79 GLY A C 1
ATOM 642 O O . GLY A 1 79 ? 10.582 4.925 -17.945 1.00 81.12 79 GLY A O 1
ATOM 643 N N . GLN A 1 80 ? 8.511 4.156 -18.301 1.00 78.69 80 GLN A N 1
ATOM 644 C CA . GLN A 1 80 ? 8.851 2.745 -18.073 1.00 78.69 80 GLN A CA 1
ATOM 645 C C . GLN A 1 80 ? 9.422 2.090 -19.345 1.00 78.69 80 GLN A C 1
ATOM 647 O O . GLN A 1 80 ? 8.870 1.135 -19.893 1.00 78.69 80 GLN A O 1
ATOM 652 N N . THR A 1 81 ? 10.546 2.587 -19.860 1.00 61.88 81 THR A N 1
ATOM 653 C CA . THR A 1 81 ? 11.341 1.818 -20.828 1.00 61.88 81 THR A CA 1
ATOM 654 C C . THR A 1 81 ? 12.156 0.771 -20.068 1.00 61.88 81 THR A C 1
ATOM 656 O O . THR A 1 81 ? 12.750 1.071 -19.034 1.00 61.88 81 THR A O 1
ATOM 659 N N . ARG A 1 82 ? 12.174 -0.484 -20.551 1.00 57.19 82 ARG A N 1
ATOM 660 C CA . ARG A 1 82 ? 12.992 -1.577 -19.986 1.00 57.19 82 ARG A CA 1
ATOM 661 C C . ARG A 1 82 ? 14.449 -1.109 -19.886 1.00 57.19 82 ARG A C 1
ATOM 663 O O . ARG A 1 82 ? 15.187 -1.162 -20.870 1.00 57.19 82 ARG A O 1
ATOM 670 N N . GLN A 1 83 ? 14.887 -0.674 -18.707 1.00 55.94 83 GLN A N 1
ATOM 671 C CA . GLN A 1 83 ? 16.307 -0.499 -18.451 1.00 55.94 83 GLN A CA 1
ATOM 672 C C . GLN A 1 83 ? 16.916 -1.901 -18.476 1.00 55.94 83 GLN A C 1
ATOM 674 O O . GLN A 1 83 ? 16.679 -2.706 -17.579 1.00 55.94 83 GLN A O 1
ATOM 679 N N . LYS A 1 84 ? 17.664 -2.233 -19.539 1.00 47.41 84 LYS A N 1
ATOM 680 C CA . LYS A 1 84 ? 18.558 -3.397 -19.529 1.00 47.41 84 LYS A CA 1
ATOM 681 C C . LYS A 1 84 ? 19.452 -3.240 -18.302 1.00 47.41 84 LYS A C 1
ATOM 683 O O . LYS A 1 84 ? 20.338 -2.386 -18.305 1.00 47.41 84 LYS A O 1
ATOM 688 N N . LEU A 1 85 ? 19.203 -4.036 -17.266 1.00 55.06 85 LEU A N 1
ATOM 689 C CA . LEU A 1 85 ? 20.042 -4.107 -16.079 1.00 55.06 85 LEU A CA 1
ATOM 690 C C . LEU A 1 85 ? 21.461 -4.495 -16.509 1.00 55.06 85 LEU A C 1
ATOM 692 O O . LEU A 1 85 ? 21.760 -5.671 -16.727 1.00 55.06 85 LEU A O 1
ATOM 696 N N . LYS A 1 86 ? 22.343 -3.502 -16.655 1.00 43.19 86 LYS A N 1
ATOM 697 C CA . LYS A 1 86 ? 23.783 -3.714 -16.792 1.00 43.19 86 LYS A CA 1
ATOM 698 C C . LYS A 1 86 ? 24.302 -4.153 -15.423 1.00 43.19 86 LYS A C 1
ATOM 700 O O . LYS A 1 86 ? 24.778 -3.334 -14.645 1.00 43.19 86 LYS A O 1
ATOM 705 N N . HIS A 1 87 ? 24.168 -5.436 -15.105 1.00 48.53 87 HIS A N 1
ATOM 706 C CA . HIS A 1 87 ? 24.869 -6.020 -13.969 1.00 48.53 87 HIS A CA 1
ATOM 707 C C . HIS A 1 87 ? 26.370 -5.978 -14.282 1.00 48.53 87 HIS A C 1
ATOM 709 O O . HIS A 1 87 ? 26.879 -6.814 -15.023 1.00 48.53 87 HIS A O 1
ATOM 715 N N . ALA A 1 88 ? 27.079 -4.979 -13.757 1.00 40.91 88 ALA A N 1
ATOM 716 C CA . ALA A 1 88 ? 28.527 -5.054 -13.645 1.00 40.91 88 ALA A CA 1
ATOM 717 C C . ALA A 1 88 ? 28.846 -6.050 -12.516 1.00 40.91 88 ALA A C 1
ATOM 719 O O . ALA A 1 88 ? 28.343 -5.864 -11.403 1.00 40.91 88 ALA A O 1
ATOM 720 N N . PRO A 1 89 ? 29.643 -7.107 -12.748 1.00 44.31 89 PRO A N 1
ATOM 721 C CA . PRO A 1 89 ? 30.083 -7.958 -11.657 1.00 44.31 89 PRO A CA 1
ATOM 722 C C . PRO A 1 89 ? 30.995 -7.123 -10.754 1.00 44.31 89 PRO A C 1
ATOM 724 O O . PRO A 1 89 ? 32.008 -6.584 -11.203 1.00 44.31 89 PRO A O 1
ATOM 727 N N . SER A 1 90 ? 30.646 -7.002 -9.473 1.00 45.47 90 SER A N 1
ATOM 728 C CA . SER A 1 90 ? 31.518 -6.411 -8.459 1.00 45.47 90 SER A CA 1
ATOM 729 C C . SER A 1 90 ? 32.664 -7.380 -8.147 1.00 45.47 90 SER A C 1
ATOM 731 O O . SER A 1 90 ? 32.714 -8.053 -7.119 1.00 45.47 90 SER A O 1
ATOM 733 N N . GLY A 1 91 ? 33.621 -7.470 -9.070 1.00 40.69 91 GLY A N 1
ATOM 734 C CA . GLY A 1 91 ? 34.908 -8.100 -8.823 1.00 40.69 91 GLY A CA 1
ATOM 735 C C . GLY A 1 91 ? 35.664 -7.296 -7.770 1.00 40.69 91 GLY A C 1
ATOM 736 O O . GLY A 1 91 ? 36.263 -6.266 -8.070 1.00 40.69 91 GLY A O 1
ATOM 737 N N . ARG A 1 92 ? 35.644 -7.754 -6.516 1.00 39.44 92 ARG A N 1
ATOM 738 C CA . ARG A 1 92 ? 36.533 -7.253 -5.464 1.00 39.44 92 ARG A CA 1
ATOM 739 C C . ARG A 1 92 ? 37.968 -7.622 -5.846 1.00 39.44 92 ARG A C 1
ATOM 741 O O . ARG A 1 92 ? 38.401 -8.746 -5.603 1.00 39.44 92 ARG A O 1
ATOM 748 N N . ALA A 1 93 ? 38.702 -6.681 -6.436 1.00 43.31 93 ALA A N 1
ATOM 749 C CA . ALA A 1 93 ? 40.140 -6.804 -6.633 1.00 43.31 93 ALA A CA 1
ATOM 750 C C . ALA A 1 93 ? 40.814 -6.988 -5.263 1.00 43.31 93 ALA A C 1
ATOM 752 O O . ALA A 1 93 ? 40.878 -6.062 -4.450 1.00 43.31 93 ALA A O 1
ATOM 753 N N . LYS A 1 94 ? 41.290 -8.203 -4.973 1.00 43.06 94 LYS A N 1
ATOM 754 C CA . LYS A 1 94 ? 42.191 -8.443 -3.845 1.00 43.06 94 LYS A CA 1
ATOM 755 C C . LYS A 1 94 ? 43.537 -7.817 -4.214 1.00 43.06 94 LYS A C 1
ATOM 757 O O . LYS A 1 94 ? 44.245 -8.352 -5.059 1.00 43.06 94 LYS A O 1
ATOM 762 N N . LYS A 1 95 ? 43.881 -6.677 -3.604 1.00 41.25 95 LYS A N 1
ATOM 763 C CA . LYS A 1 95 ? 45.256 -6.163 -3.634 1.00 41.25 95 LYS A CA 1
ATOM 764 C C . LYS A 1 95 ? 46.153 -7.188 -2.937 1.00 41.25 95 LYS A C 1
ATOM 766 O O . LYS A 1 95 ? 45.967 -7.486 -1.760 1.00 41.25 95 LYS A O 1
ATOM 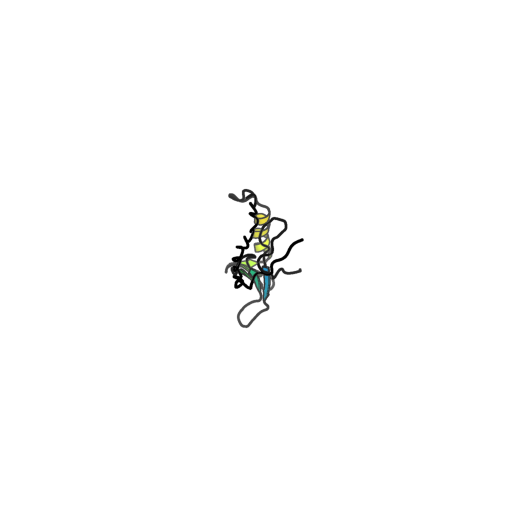771 N N . SER A 1 96 ? 47.076 -7.746 -3.707 1.00 40.72 96 SER A N 1
ATOM 772 C CA . SER A 1 96 ? 48.178 -8.600 -3.280 1.00 40.72 96 SER A CA 1
ATOM 773 C C . SER A 1 96 ? 49.030 -7.878 -2.236 1.00 40.72 96 SER A C 1
ATOM 775 O O . SER A 1 96 ? 49.588 -6.818 -2.520 1.00 40.72 96 SER A O 1
ATOM 777 N N . VAL A 1 97 ? 49.114 -8.447 -1.032 1.00 42.88 97 VAL A N 1
ATOM 778 C CA . VAL A 1 97 ? 50.027 -7.985 0.016 1.00 42.88 97 VAL A CA 1
ATOM 779 C C . VAL A 1 97 ? 51.432 -8.514 -0.272 1.00 42.88 97 VAL A C 1
ATOM 781 O O . VAL A 1 97 ? 51.661 -9.709 -0.436 1.00 42.88 97 VAL A O 1
ATOM 784 N N . THR A 1 98 ? 52.320 -7.537 -0.368 1.00 39.03 98 THR A N 1
ATOM 785 C CA . THR A 1 98 ? 53.780 -7.469 -0.343 1.00 39.03 98 THR A CA 1
ATOM 786 C C . THR A 1 98 ? 54.534 -8.716 0.145 1.00 39.03 98 THR A C 1
ATOM 788 O O . THR A 1 98 ? 54.388 -9.163 1.280 1.00 39.03 98 THR A O 1
ATOM 791 N N . LYS A 1 99 ? 55.430 -9.210 -0.718 1.00 42.72 99 LYS A N 1
ATOM 792 C CA . LYS A 1 99 ? 56.464 -10.217 -0.441 1.00 42.72 99 LYS A CA 1
ATOM 793 C C . LYS A 1 99 ? 57.505 -9.617 0.517 1.00 42.72 99 LYS A C 1
ATOM 795 O O . LYS A 1 99 ? 58.277 -8.755 0.109 1.00 42.72 99 LYS A O 1
ATOM 800 N N . GLN A 1 100 ? 57.518 -10.045 1.781 1.00 43.56 100 GLN A N 1
ATOM 801 C CA . GLN A 1 100 ? 58.627 -9.766 2.698 1.00 43.56 100 GLN A CA 1
ATOM 802 C C . GLN A 1 100 ? 59.857 -10.572 2.261 1.00 43.56 100 GLN A C 1
ATOM 804 O O . GLN A 1 100 ? 59.858 -11.802 2.253 1.00 43.56 100 GLN A O 1
ATOM 809 N N . GLU A 1 101 ? 60.892 -9.843 1.862 1.00 40.81 101 GLU A N 1
ATOM 810 C CA . GLU A 1 101 ? 62.228 -10.332 1.546 1.00 40.81 101 GLU A CA 1
ATOM 811 C C . GLU A 1 101 ? 62.917 -10.776 2.846 1.00 40.81 101 GLU A C 1
ATOM 813 O O . GLU A 1 101 ? 63.344 -9.960 3.663 1.00 40.81 101 GLU A O 1
ATOM 818 N N . LYS A 1 102 ? 62.982 -12.091 3.069 1.00 40.94 102 LYS A N 1
ATOM 819 C CA . LYS A 1 102 ? 63.746 -12.696 4.161 1.00 40.94 102 LYS A CA 1
ATOM 820 C C . LYS A 1 102 ? 65.226 -12.657 3.771 1.00 40.94 102 LYS A C 1
ATOM 822 O O . LYS A 1 102 ? 65.677 -13.477 2.979 1.00 40.94 102 LYS A O 1
ATOM 827 N N . ARG A 1 103 ? 65.9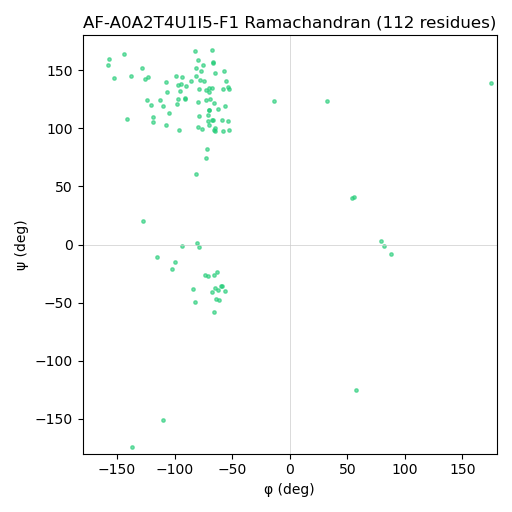71 -11.679 4.290 1.00 39.12 103 ARG A N 1
ATOM 828 C CA . ARG A 1 103 ? 67.437 -11.652 4.201 1.00 39.12 103 ARG A CA 1
ATOM 829 C C . ARG A 1 103 ? 68.008 -12.740 5.111 1.00 39.12 103 ARG A C 1
ATOM 831 O O . ARG A 1 103 ? 67.879 -12.647 6.329 1.00 39.12 103 ARG A O 1
ATOM 838 N N . GLU A 1 104 ? 68.605 -13.771 4.522 1.00 45.19 104 GLU A N 1
ATOM 839 C CA . GLU A 1 104 ? 69.473 -14.715 5.232 1.00 45.19 104 GLU A CA 1
ATOM 840 C C . GLU A 1 104 ? 70.867 -14.097 5.453 1.00 45.19 104 GLU A C 1
ATOM 842 O O . GLU A 1 104 ? 71.373 -13.398 4.570 1.00 45.19 104 GLU A O 1
ATOM 847 N N . PRO A 1 105 ? 71.512 -14.332 6.611 1.00 46.78 105 PRO A N 1
ATOM 848 C CA . PRO A 1 105 ? 72.897 -13.934 6.837 1.00 46.78 105 PRO A CA 1
ATOM 849 C C . PRO A 1 105 ? 73.875 -14.902 6.135 1.00 46.78 105 PRO A C 1
ATOM 851 O O . PRO A 1 105 ? 73.580 -16.093 6.014 1.00 46.78 105 PRO A O 1
ATOM 854 N N . PRO A 1 106 ? 75.062 -14.442 5.691 1.00 42.78 106 PRO A N 1
ATOM 855 C CA . PRO A 1 106 ? 75.994 -15.281 4.945 1.00 42.78 106 PRO A CA 1
ATOM 856 C C . PRO A 1 106 ? 76.775 -16.208 5.888 1.00 42.78 106 PRO A C 1
ATOM 858 O O . PRO A 1 106 ? 77.635 -15.771 6.654 1.00 42.78 106 PRO A O 1
ATOM 861 N N . GLY A 1 107 ? 76.490 -17.509 5.815 1.00 41.16 107 GLY A N 1
ATOM 862 C CA . GLY A 1 107 ? 77.180 -18.568 6.552 1.00 41.16 107 GLY A CA 1
ATOM 863 C C . GLY A 1 107 ? 78.081 -19.423 5.658 1.00 41.16 107 GLY A C 1
ATOM 864 O O . GLY A 1 107 ? 77.594 -20.270 4.927 1.00 41.16 107 GLY A O 1
ATOM 865 N N . ARG A 1 108 ? 79.389 -19.153 5.753 1.00 46.94 108 ARG A N 1
ATOM 866 C CA . ARG A 1 108 ? 80.598 -19.967 5.475 1.00 46.94 108 ARG A CA 1
ATOM 867 C C . ARG A 1 108 ? 80.598 -21.041 4.366 1.00 46.94 108 ARG A C 1
ATOM 869 O O . ARG A 1 108 ? 79.916 -22.052 4.411 1.00 46.94 108 ARG A O 1
ATOM 876 N N . LYS A 1 109 ? 81.565 -20.843 3.462 1.00 47.78 109 LYS A N 1
ATOM 877 C CA . LYS A 1 109 ? 82.051 -21.752 2.417 1.00 47.78 109 LYS A CA 1
ATOM 878 C C . LYS A 1 109 ? 82.546 -23.085 2.995 1.00 47.78 109 LYS A C 1
ATOM 880 O O . LYS A 1 109 ? 83.397 -23.082 3.883 1.00 47.78 109 LYS A O 1
ATOM 885 N N . SER A 1 110 ? 82.132 -24.183 2.374 1.00 46.62 110 SER A N 1
ATOM 886 C CA . SER A 1 110 ? 82.835 -25.467 2.409 1.00 46.62 110 SER A CA 1
ATOM 887 C C . SER A 1 110 ? 83.216 -25.817 0.973 1.00 46.62 110 SER A C 1
ATOM 889 O O . SER A 1 110 ? 82.349 -26.056 0.137 1.00 46.62 110 SER A O 1
ATOM 891 N N . LEU A 1 111 ? 84.516 -25.753 0.677 1.00 46.97 111 LEU A N 1
ATOM 892 C CA . LEU A 1 111 ? 85.098 -26.333 -0.529 1.00 46.97 111 LEU A CA 1
ATOM 893 C C . LEU A 1 111 ? 85.056 -27.860 -0.406 1.00 46.97 111 LEU A C 1
ATOM 895 O O . LEU A 1 111 ? 85.429 -28.383 0.643 1.00 46.97 111 LEU A O 1
ATOM 899 N N . ASN A 1 112 ? 84.642 -28.555 -1.466 1.00 37.62 112 ASN A N 1
ATOM 900 C CA . ASN A 1 112 ? 85.510 -29.468 -2.223 1.00 37.62 112 ASN A CA 1
ATOM 901 C C . ASN A 1 112 ? 84.723 -30.216 -3.313 1.00 37.62 112 ASN A C 1
ATOM 903 O O . ASN A 1 112 ? 83.606 -30.677 -3.098 1.00 37.62 112 ASN A O 1
ATOM 907 N N . ALA A 1 113 ? 85.366 -30.336 -4.468 1.00 38.66 113 ALA A N 1
ATOM 908 C CA . ALA A 1 113 ? 85.153 -31.314 -5.532 1.00 38.66 113 ALA A CA 1
ATOM 909 C C . ALA A 1 113 ? 86.551 -31.625 -6.105 1.00 38.66 113 ALA A C 1
ATOM 911 O O . ALA A 1 113 ? 87.442 -30.782 -5.927 1.00 38.66 113 ALA A O 1
ATOM 912 N N . PRO A 1 114 ? 86.766 -32.706 -6.867 1.00 52.22 114 PRO A N 1
ATOM 913 C CA . PRO A 1 114 ? 85.982 -33.932 -7.034 1.00 52.22 114 PRO A CA 1
ATOM 914 C C . PRO A 1 114 ? 86.500 -35.111 -6.186 1.00 52.22 114 PRO A C 1
ATOM 916 O O . PRO A 1 114 ? 87.647 -35.046 -5.690 1.00 52.22 114 PRO A O 1
#

Radius of gyration: 29.73 Å; Cα contacts (8 Å, |Δi|>4): 122; chains: 1; bounding box: 98×43×43 Å